Protein AF-J2ZVJ1-F1 (afdb_monomer)

Foldseek 3Di:
DDDDPVNVVVVVVVCVVVVVVVVPPPDPPCVVVCPQVVQQVVLLQLVLVVDPHSVFWDWDPWGDDPFWTKTWIWGADPVRDTPDIWIWTGGPNDIDTQDDQDPDDDDPPDDVVNVVNVVSNVVVVVVCCVGPPDPRPPPPDDDPPPDPPPDD

Mean predicted aligned error: 15.05 Å

Secondary structure (DSSP, 8-state):
----HHHHHHHHHHHHHHHHHTTSS----GGGGHHHHHHHHHHHHHHHHHSSSGGG-EEEEEEE-SS-EEEEEE-B-TTS-B---EEEEEETTEEEE-PPPPSS---TT--HHHHHHHHHHHHHHHHHHHHHTT-S---SSS----------

Solvent-accessible surface area (backbone atoms only — not comparable to full-atom values): 9448 Å² total; per-residue (Å²): 138,83,84,51,76,65,62,55,52,54,59,57,48,48,55,60,58,50,59,60,56,68,74,74,64,86,65,86,54,73,64,83,74,32,66,69,50,47,58,50,49,51,42,52,51,55,53,22,67,72,37,88,36,44,90,52,53,43,76,45,82,68,45,74,47,97,71,28,34,33,32,32,40,28,36,26,46,99,85,69,45,73,85,55,74,38,45,37,46,30,42,97,87,46,77,46,64,56,57,81,76,66,92,64,76,95,52,95,88,63,54,71,68,58,53,51,47,52,50,53,36,51,53,44,52,54,54,45,49,72,54,50,64,88,73,68,77,78,72,82,85,81,78,79,82,84,70,80,81,80,76,132

pLDDT: mean 75.82, std 20.09, range [38.66, 97.69]

Structure (mmCIF, N/CA/C/O backbone):
data_AF-J2ZVJ1-F1
#
_entry.id   AF-J2ZVJ1-F1
#
loop_
_atom_site.group_PDB
_atom_site.id
_atom_site.type_symbol
_atom_site.label_atom_id
_atom_s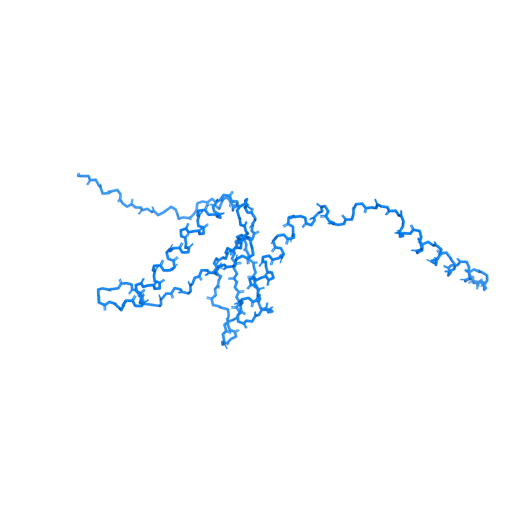ite.label_alt_id
_atom_site.label_comp_id
_atom_site.label_asym_id
_atom_site.label_entity_id
_atom_site.label_seq_id
_atom_site.pdbx_PDB_ins_code
_atom_site.Cartn_x
_atom_site.Cartn_y
_atom_site.Cartn_z
_atom_site.occupancy
_atom_site.B_iso_or_equiv
_atom_site.auth_seq_id
_atom_site.auth_comp_id
_atom_site.auth_asym_id
_atom_site.auth_atom_id
_atom_site.pdbx_PDB_model_num
ATOM 1 N N . MET A 1 1 ? -23.379 -37.376 48.260 1.00 48.59 1 MET A N 1
ATOM 2 C CA . MET A 1 1 ? -24.221 -36.180 48.046 1.00 48.59 1 MET A CA 1
ATOM 3 C C . MET A 1 1 ? -25.004 -36.408 46.757 1.00 48.59 1 MET A C 1
ATOM 5 O O . MET A 1 1 ? -24.405 -36.387 45.692 1.00 48.59 1 MET A O 1
ATOM 9 N N . LYS A 1 2 ? -26.276 -36.819 46.844 1.00 46.53 2 LYS A N 1
ATOM 10 C CA . LYS A 1 2 ? -27.108 -37.098 45.660 1.00 46.53 2 LYS A CA 1
ATOM 11 C C . LYS A 1 2 ? -27.870 -35.822 45.320 1.00 46.53 2 LYS A C 1
ATOM 13 O O . LYS A 1 2 ? -28.704 -35.405 46.113 1.00 46.53 2 LYS A O 1
ATOM 18 N N . LEU A 1 3 ? -27.539 -35.208 44.187 1.00 49.19 3 LEU A N 1
ATOM 19 C CA . LEU A 1 3 ? -28.329 -34.117 43.623 1.00 49.19 3 LEU A CA 1
ATOM 20 C C . LEU A 1 3 ? -29.660 -34.697 43.136 1.00 49.19 3 LEU A C 1
ATOM 22 O O . LEU A 1 3 ? -29.669 -35.660 42.366 1.00 49.19 3 LEU A O 1
ATOM 26 N N . ASP A 1 4 ? -30.771 -34.159 43.623 1.00 71.38 4 ASP A N 1
ATOM 27 C CA . ASP A 1 4 ? -32.101 -34.637 43.272 1.00 71.38 4 ASP A CA 1
ATOM 28 C C . ASP A 1 4 ? -32.617 -33.955 41.987 1.00 71.38 4 ASP A C 1
ATOM 30 O O . ASP A 1 4 ? -32.112 -32.922 41.539 1.00 71.38 4 ASP A O 1
ATOM 34 N N . LYS A 1 5 ? -33.634 -34.557 41.363 1.00 59.03 5 LYS A N 1
ATOM 35 C CA . LYS A 1 5 ? -34.168 -34.135 40.058 1.00 59.03 5 LYS A CA 1
ATOM 36 C C . LYS A 1 5 ? -34.774 -32.723 40.079 1.00 59.03 5 LYS A C 1
ATOM 38 O O . LYS A 1 5 ? -34.858 -32.099 39.025 1.00 59.03 5 LYS A O 1
ATOM 43 N N . THR A 1 6 ? -35.155 -32.202 41.249 1.00 58.31 6 THR A N 1
ATOM 44 C CA . THR A 1 6 ? -35.662 -30.828 41.383 1.00 58.31 6 THR A CA 1
ATOM 45 C C . THR A 1 6 ? -34.531 -29.802 41.331 1.00 58.31 6 THR A C 1
ATOM 47 O O . THR A 1 6 ? -34.685 -28.761 40.693 1.00 58.31 6 THR A O 1
ATOM 50 N N . THR A 1 7 ? -33.348 -30.146 41.851 1.00 58.72 7 THR A N 1
ATOM 51 C CA . THR A 1 7 ? -32.135 -29.327 41.710 1.00 58.72 7 THR A CA 1
ATOM 52 C C . THR A 1 7 ? -31.710 -29.184 40.235 1.00 58.72 7 THR A C 1
ATOM 54 O O . THR A 1 7 ? -31.276 -28.112 39.816 1.00 58.72 7 THR A O 1
ATOM 57 N N . TRP A 1 8 ? -31.916 -30.217 39.402 1.00 57.78 8 TRP A N 1
ATOM 58 C CA . TRP A 1 8 ? -31.668 -30.146 37.948 1.00 57.78 8 TRP A CA 1
ATOM 59 C C . TRP A 1 8 ? -32.628 -29.193 37.218 1.00 57.78 8 TRP A C 1
ATOM 61 O O . TRP A 1 8 ? -32.206 -28.444 36.337 1.00 57.78 8 TRP A O 1
ATOM 71 N N . ALA A 1 9 ? -33.908 -29.185 37.597 1.00 55.84 9 ALA A N 1
ATOM 72 C CA . ALA A 1 9 ? -34.912 -28.323 36.974 1.00 55.84 9 ALA A CA 1
ATOM 73 C C . ALA A 1 9 ? -34.678 -26.833 37.286 1.00 55.84 9 ALA A C 1
ATOM 75 O O . ALA A 1 9 ? -34.860 -25.987 36.410 1.00 55.84 9 ALA A O 1
ATOM 76 N N . MET A 1 10 ? -34.211 -26.507 38.497 1.00 56.12 10 MET A N 1
ATOM 77 C CA . MET A 1 10 ? -33.896 -25.122 38.869 1.00 56.12 10 MET A CA 1
ATOM 78 C C . MET A 1 10 ? -32.645 -24.584 38.157 1.00 56.12 10 MET A C 1
ATOM 80 O O . MET A 1 10 ? -32.633 -23.423 37.750 1.00 56.12 10 MET A O 1
ATOM 84 N N . LEU A 1 11 ? -31.620 -25.417 37.940 1.00 54.38 11 LEU A N 1
ATOM 85 C CA . LEU A 1 11 ? -30.392 -24.999 37.249 1.00 54.38 11 LEU A CA 1
ATOM 86 C C . LEU A 1 11 ? -30.607 -24.761 35.746 1.00 54.38 11 LEU A C 1
ATOM 88 O O . LEU A 1 11 ? -30.084 -23.790 35.204 1.00 54.38 11 LEU A O 1
ATOM 92 N N . VAL A 1 12 ? -31.417 -25.588 35.077 1.00 58.03 12 VAL A N 1
ATOM 93 C CA . VAL A 1 12 ? -31.759 -25.378 33.657 1.00 58.03 12 VAL A CA 1
ATOM 94 C C . VAL A 1 12 ? -32.728 -24.200 33.488 1.00 58.03 12 VAL A C 1
ATOM 96 O O . VAL A 1 12 ? -32.563 -23.393 32.573 1.00 58.03 12 VAL A O 1
ATOM 99 N N . GLY A 1 13 ? -33.695 -24.042 34.400 1.00 52.44 13 GLY A N 1
ATOM 100 C CA . GLY A 1 13 ? -34.642 -22.922 34.379 1.00 52.44 13 GLY A CA 1
ATOM 101 C C . GLY A 1 13 ? -33.976 -21.554 34.566 1.00 52.44 13 GLY A C 1
ATOM 102 O O . GLY A 1 13 ? -34.329 -20.602 33.872 1.00 52.44 13 GLY A O 1
ATOM 103 N N . ALA A 1 14 ? -32.965 -21.454 35.435 1.00 53.72 14 ALA A N 1
ATOM 104 C CA . ALA A 1 14 ? -32.239 -20.204 35.670 1.00 53.72 14 ALA A CA 1
ATOM 105 C C . ALA A 1 14 ? -31.449 -19.727 34.436 1.00 53.72 14 ALA A C 1
ATOM 107 O O . ALA A 1 14 ? -31.432 -18.530 34.157 1.00 53.72 14 ALA A O 1
ATOM 108 N N . ILE A 1 15 ? -30.862 -20.642 33.654 1.00 55.34 15 ILE A N 1
ATOM 109 C CA . ILE A 1 15 ? -30.104 -20.308 32.432 1.00 55.34 15 ILE A CA 1
ATOM 110 C C . ILE A 1 15 ? -31.030 -19.762 31.334 1.00 55.34 15 ILE A C 1
ATOM 112 O O . ILE A 1 15 ? -30.675 -18.806 30.646 1.00 55.34 15 ILE A O 1
ATOM 116 N N . VAL A 1 16 ? -32.242 -20.310 31.196 1.00 54.34 16 VAL A N 1
ATOM 117 C CA . VAL A 1 16 ? -33.212 -19.857 30.181 1.00 54.34 16 VAL A CA 1
ATOM 118 C C . VAL A 1 16 ? -33.853 -18.514 30.563 1.00 54.34 16 VAL A C 1
ATOM 120 O O . VAL A 1 16 ? -34.063 -17.668 29.697 1.00 54.34 16 VAL A O 1
ATOM 123 N N . VAL A 1 17 ? -34.098 -18.269 31.855 1.00 53.16 17 VAL A N 1
ATOM 124 C CA . VAL A 1 17 ? -34.686 -17.005 32.340 1.00 53.16 17 VAL A CA 1
ATOM 125 C C . VAL A 1 17 ? -33.656 -15.864 32.392 1.00 53.16 17 VAL A C 1
ATOM 127 O O . VAL A 1 17 ? -33.991 -14.729 32.058 1.00 53.16 17 VAL A O 1
ATOM 130 N N . TRP A 1 18 ? -32.387 -16.135 32.726 1.00 47.94 18 TRP A N 1
ATOM 131 C CA . TRP A 1 18 ? -31.319 -15.120 32.686 1.00 47.94 18 TRP A CA 1
ATOM 132 C C . TRP A 1 18 ? -30.732 -14.885 31.290 1.00 47.94 18 TRP A C 1
ATOM 134 O O . TRP A 1 18 ? -30.250 -13.786 31.018 1.00 47.94 18 TRP A O 1
ATOM 144 N N . GLY A 1 19 ? -30.819 -15.861 30.381 1.00 47.88 19 GLY A N 1
ATOM 145 C CA . GLY A 1 19 ? -30.448 -15.664 28.977 1.00 47.88 19 GLY A CA 1
ATOM 146 C C . GLY A 1 19 ? -31.312 -14.607 28.281 1.00 47.88 19 GLY A C 1
ATOM 147 O O . GLY A 1 19 ? -30.812 -13.846 27.457 1.00 47.88 19 GLY A O 1
ATOM 148 N N . ALA A 1 20 ? -32.588 -14.493 28.668 1.00 48.75 20 ALA A N 1
ATOM 149 C CA . ALA A 1 20 ? -33.502 -13.483 28.135 1.00 48.75 20 ALA A CA 1
ATOM 150 C C . ALA A 1 20 ? -33.304 -12.082 28.753 1.00 48.75 20 ALA A C 1
ATOM 152 O O . ALA A 1 20 ? -33.590 -11.082 28.100 1.00 48.75 20 ALA A O 1
ATOM 153 N N . PHE A 1 21 ? -32.775 -11.979 29.980 1.00 45.41 21 PHE A N 1
ATOM 154 C CA . PHE A 1 21 ? -32.535 -10.684 30.638 1.00 45.41 21 PHE A CA 1
ATOM 155 C C . PHE A 1 21 ? -31.236 -9.996 30.188 1.00 45.41 21 PHE A C 1
ATOM 157 O O . PHE A 1 21 ? -31.145 -8.770 30.227 1.00 45.41 21 PHE A O 1
ATOM 164 N N . PHE A 1 22 ? -30.258 -10.750 29.674 1.00 46.84 22 PHE A N 1
ATOM 165 C CA . PHE A 1 22 ? -29.050 -10.174 29.065 1.00 46.84 22 PHE A CA 1
ATOM 166 C C . PHE A 1 22 ? -29.317 -9.473 27.718 1.00 46.84 22 PHE A C 1
ATOM 168 O O . PHE A 1 22 ? -28.438 -8.792 27.197 1.00 46.84 22 PHE A O 1
ATOM 175 N N . ALA A 1 23 ? -30.526 -9.604 27.161 1.00 48.25 23 ALA A N 1
ATOM 176 C CA . ALA A 1 23 ? -30.905 -8.997 25.888 1.00 48.25 23 ALA A CA 1
ATOM 177 C C . ALA A 1 23 ? -31.496 -7.576 26.011 1.00 48.25 23 ALA A C 1
ATOM 179 O O . ALA A 1 23 ? -31.734 -6.941 24.988 1.00 48.25 23 ALA A O 1
ATOM 180 N N . LEU A 1 24 ? -31.742 -7.062 27.226 1.00 48.41 24 LEU A N 1
ATOM 181 C CA . LEU A 1 24 ? -32.438 -5.775 27.425 1.00 48.41 24 LEU A CA 1
ATOM 182 C C . LEU A 1 24 ? -31.655 -4.738 28.249 1.00 48.41 24 LEU A C 1
ATOM 184 O O . LEU A 1 24 ? -32.127 -3.619 28.443 1.00 48.41 24 LEU A O 1
ATOM 188 N N . GLY A 1 25 ? -30.442 -5.064 28.697 1.00 38.66 25 GLY A N 1
ATOM 189 C CA . GLY A 1 25 ? -29.521 -4.084 29.268 1.00 38.66 25 GLY A CA 1
ATOM 190 C C . GLY A 1 25 ? -28.725 -3.411 28.157 1.00 38.66 25 GLY A C 1
ATOM 191 O O . GLY A 1 25 ? -27.825 -4.032 27.600 1.00 38.66 25 GLY A O 1
ATOM 192 N N . GLY A 1 26 ? -29.048 -2.154 27.841 1.00 44.59 26 GLY A N 1
ATOM 193 C CA . GLY A 1 26 ? -28.315 -1.295 26.907 1.00 44.59 26 GLY A CA 1
ATOM 194 C C . GLY A 1 26 ? -26.883 -0.997 27.361 1.00 44.59 26 GLY A C 1
ATOM 195 O O . GLY A 1 26 ? -26.550 0.136 27.699 1.00 44.59 26 GLY A O 1
ATOM 196 N N . GLY A 1 27 ? -26.022 -2.012 27.362 1.00 40.53 27 GLY A N 1
ATOM 197 C CA . GLY A 1 27 ? -24.587 -1.817 27.376 1.00 40.53 2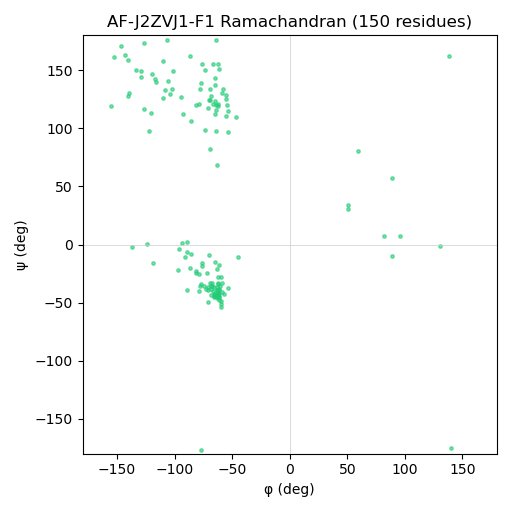7 GLY A CA 1
ATOM 198 C C . GLY A 1 27 ? -24.214 -1.126 26.076 1.00 40.53 27 GLY A C 1
ATOM 199 O O . GLY A 1 27 ? -24.478 -1.658 24.997 1.00 40.53 27 GLY A O 1
ATOM 200 N N . LYS A 1 28 ? -23.618 0.066 26.168 1.00 46.41 28 LYS A N 1
ATOM 201 C CA . LYS A 1 28 ? -22.853 0.648 25.068 1.00 46.41 28 LYS A CA 1
ATOM 202 C C . LYS A 1 28 ? -21.819 -0.397 24.653 1.00 46.41 28 LYS A C 1
ATOM 204 O O . LYS A 1 28 ? -20.825 -0.611 25.342 1.00 46.41 28 LYS A O 1
ATOM 209 N N . GLY A 1 29 ? -22.165 -1.152 23.615 1.00 43.44 29 GLY A N 1
ATOM 210 C CA . GLY A 1 29 ? -21.403 -2.299 23.162 1.00 43.44 29 GLY A CA 1
ATOM 211 C C . GLY A 1 29 ? -20.027 -1.876 22.674 1.00 43.44 29 GLY A C 1
ATOM 212 O O . GLY A 1 29 ? -19.719 -0.691 22.555 1.00 43.44 29 GLY A O 1
ATOM 213 N N . ALA A 1 30 ? -19.226 -2.872 22.318 1.00 51.97 30 ALA A N 1
ATOM 214 C CA . ALA A 1 30 ? -17.887 -2.752 21.749 1.00 51.97 30 ALA A CA 1
ATOM 215 C C . ALA A 1 30 ? -17.711 -1.700 20.623 1.00 51.97 30 ALA A C 1
ATOM 217 O O . ALA A 1 30 ? -16.579 -1.401 20.268 1.00 51.97 30 ALA A O 1
ATOM 218 N N . GLY A 1 31 ? -18.784 -1.113 20.080 1.00 49.03 31 GLY A N 1
ATOM 219 C CA . GLY A 1 31 ? -18.767 -0.031 19.093 1.00 49.03 31 GLY A CA 1
ATOM 220 C C . GLY A 1 31 ? -17.948 1.206 19.486 1.00 49.03 31 GLY A C 1
ATOM 221 O O . GLY A 1 31 ? -17.242 1.723 18.630 1.00 49.03 31 GLY A O 1
ATOM 222 N N . GLU A 1 32 ? -17.944 1.629 20.756 1.00 43.72 32 GLU A N 1
ATOM 223 C CA . GLU A 1 32 ? -17.215 2.844 21.200 1.00 43.72 32 GLU A CA 1
ATOM 224 C C . GLU A 1 32 ? -15.683 2.608 21.305 1.00 43.72 32 GLU A C 1
ATOM 226 O O . GLU A 1 32 ? -14.894 3.544 21.215 1.00 43.72 32 GLU A O 1
ATOM 231 N N . TRP A 1 33 ? -15.233 1.343 21.373 1.00 46.25 33 TRP A N 1
ATOM 232 C CA . TRP A 1 33 ? -13.813 0.944 21.268 1.00 46.25 33 TRP A CA 1
ATOM 233 C C . TRP A 1 33 ? -13.376 0.621 19.825 1.00 46.25 33 TRP A C 1
ATOM 235 O O . TRP A 1 33 ? -12.187 0.458 19.544 1.00 46.25 33 TRP A O 1
ATOM 245 N N . LEU A 1 34 ? -14.329 0.515 18.894 1.00 50.62 34 LEU A N 1
ATOM 246 C CA . LEU A 1 34 ? -14.108 0.088 17.512 1.00 50.62 34 LEU A CA 1
ATOM 247 C C . LEU A 1 34 ? -13.941 1.251 16.530 1.00 50.62 34 LEU A C 1
ATOM 249 O O . LEU A 1 34 ? -13.638 0.998 15.373 1.00 50.62 34 LEU A O 1
ATOM 253 N N . GLU A 1 35 ? -14.078 2.514 16.928 1.00 47.72 35 GLU A N 1
ATOM 254 C CA . GLU A 1 35 ? -14.001 3.628 15.966 1.00 47.72 35 GLU A CA 1
ATOM 255 C C . GLU A 1 35 ? -12.583 3.832 15.391 1.00 47.72 35 GLU A C 1
ATOM 257 O O . GLU A 1 35 ? -12.415 4.156 14.210 1.00 47.72 35 GLU A O 1
ATOM 262 N N . GLY A 1 36 ? -11.541 3.556 16.187 1.00 48.41 36 GLY A N 1
ATOM 263 C CA . GLY A 1 36 ? -10.145 3.508 15.725 1.00 48.41 36 GLY A CA 1
ATOM 264 C C . GLY A 1 36 ? -9.794 2.207 14.990 1.00 48.41 36 GLY A C 1
ATOM 265 O O . GLY A 1 36 ? -9.142 2.230 13.944 1.00 48.41 36 GLY A O 1
ATOM 266 N N . LEU A 1 37 ? -10.296 1.072 15.489 1.00 59.41 37 LEU A N 1
ATOM 267 C CA . LEU A 1 37 ? -10.112 -0.254 14.885 1.00 59.41 37 LEU A CA 1
ATOM 268 C C . LEU A 1 37 ? -10.911 -0.436 13.588 1.00 59.41 37 LEU A C 1
ATOM 270 O O . LEU A 1 37 ? -10.525 -1.239 12.748 1.00 59.41 37 LEU A O 1
ATOM 274 N N . GLY A 1 38 ? -11.995 0.309 13.396 1.00 81.25 38 GLY A N 1
ATOM 275 C CA . GLY A 1 38 ? -12.910 0.174 12.270 1.00 81.25 38 GLY A CA 1
ATOM 276 C C . GLY A 1 38 ? -12.278 0.665 10.977 1.00 81.25 38 GLY A C 1
ATOM 277 O O . GLY A 1 38 ? -12.241 -0.073 9.997 1.00 81.25 38 GLY A O 1
ATOM 278 N N . ARG A 1 39 ? -11.690 1.872 10.986 1.00 86.56 39 ARG A N 1
ATOM 279 C CA . ARG A 1 39 ? -10.973 2.402 9.811 1.00 86.56 39 ARG A CA 1
ATOM 280 C C . ARG A 1 39 ? -9.695 1.615 9.524 1.00 86.56 39 ARG A C 1
ATOM 282 O O . ARG A 1 39 ? -9.460 1.268 8.372 1.00 86.56 39 ARG A O 1
ATOM 289 N N . ILE A 1 40 ? -8.909 1.282 10.552 1.00 92.44 40 ILE A N 1
ATOM 290 C CA . ILE A 1 40 ? -7.683 0.485 10.387 1.00 92.44 40 ILE A CA 1
ATOM 291 C C . ILE A 1 40 ? -8.004 -0.940 9.913 1.00 92.44 40 ILE A C 1
ATOM 293 O O . ILE A 1 40 ? -7.362 -1.447 8.999 1.00 92.44 40 ILE A O 1
ATOM 297 N N . GLY A 1 41 ? -9.009 -1.588 10.497 1.00 92.38 41 GLY A N 1
ATOM 298 C CA . GLY A 1 41 ? -9.444 -2.932 10.121 1.00 92.38 41 GLY A CA 1
ATOM 299 C C . GLY A 1 41 ? -10.022 -2.983 8.709 1.00 92.38 41 GLY A C 1
ATOM 300 O O . GLY A 1 41 ? -9.673 -3.879 7.940 1.00 92.38 41 GLY A O 1
ATOM 301 N N . ALA A 1 42 ? -10.840 -1.995 8.332 1.00 91.75 42 ALA A N 1
ATOM 302 C CA . ALA A 1 42 ? -11.340 -1.860 6.966 1.00 91.75 42 ALA A CA 1
ATOM 303 C C . ALA A 1 42 ? -10.194 -1.648 5.967 1.00 91.75 42 ALA A C 1
ATOM 305 O O . ALA A 1 42 ? -10.146 -2.335 4.951 1.00 91.75 42 ALA A O 1
ATOM 306 N N . ALA A 1 43 ? -9.236 -0.771 6.283 1.00 94.75 43 ALA A N 1
ATOM 307 C CA . ALA A 1 43 ? -8.056 -0.543 5.454 1.00 94.75 43 ALA A CA 1
ATOM 308 C C . ALA A 1 43 ? -7.227 -1.821 5.275 1.00 94.75 43 ALA A C 1
ATOM 310 O O . ALA A 1 43 ? -6.939 -2.203 4.146 1.00 94.75 43 ALA A O 1
ATOM 311 N N . LYS A 1 44 ? -6.926 -2.548 6.361 1.00 95.38 44 LYS A N 1
ATOM 312 C CA . LYS A 1 44 ? -6.219 -3.838 6.290 1.00 95.38 44 LYS A CA 1
ATOM 313 C C . LYS A 1 44 ? -6.947 -4.840 5.399 1.00 95.38 44 LYS A C 1
ATOM 315 O O . LYS A 1 44 ? -6.311 -5.518 4.602 1.00 95.38 44 LYS A O 1
ATOM 320 N N . LYS A 1 45 ? -8.277 -4.921 5.494 1.00 94.50 45 LYS A N 1
ATOM 321 C CA . LYS A 1 45 ? -9.077 -5.812 4.644 1.00 94.50 45 LYS A CA 1
ATOM 322 C C . LYS A 1 45 ? -9.008 -5.417 3.167 1.00 94.50 45 LYS A C 1
ATOM 324 O O . LYS A 1 45 ? -8.852 -6.296 2.325 1.00 94.50 45 LYS A O 1
ATOM 329 N N . LEU A 1 46 ? -9.122 -4.123 2.864 1.00 95.25 46 LEU A N 1
ATOM 330 C CA . LEU A 1 46 ? -9.041 -3.607 1.495 1.00 95.25 46 LEU A CA 1
ATOM 331 C C . LEU A 1 46 ? -7.663 -3.874 0.885 1.00 95.25 46 LEU A C 1
ATOM 333 O O . LEU A 1 46 ? -7.578 -4.396 -0.219 1.00 95.25 46 LEU A O 1
ATOM 337 N N . ILE A 1 47 ? -6.597 -3.596 1.634 1.00 96.94 47 ILE A N 1
ATOM 338 C CA . ILE A 1 47 ? -5.225 -3.837 1.184 1.00 96.94 47 ILE A CA 1
ATOM 339 C C . ILE A 1 47 ? -4.943 -5.326 1.012 1.00 96.94 47 ILE A C 1
ATOM 341 O O . ILE A 1 47 ? -4.394 -5.718 -0.009 1.00 96.94 47 ILE A O 1
ATOM 345 N N . ALA A 1 48 ? -5.350 -6.171 1.964 1.00 96.12 48 ALA A N 1
ATOM 346 C CA . ALA A 1 48 ? -5.167 -7.615 1.846 1.00 96.12 48 ALA A CA 1
ATOM 347 C C . ALA A 1 48 ? -5.854 -8.167 0.589 1.00 96.12 48 ALA A C 1
ATOM 349 O O . ALA A 1 48 ? -5.275 -8.994 -0.104 1.00 96.12 48 ALA A O 1
ATOM 350 N N . HIS A 1 49 ? -7.057 -7.686 0.265 1.00 94.88 49 HIS A N 1
ATOM 351 C CA . HIS A 1 49 ? -7.775 -8.093 -0.943 1.00 94.88 49 HIS A CA 1
ATOM 352 C C . HIS A 1 49 ? -7.036 -7.728 -2.244 1.00 94.88 49 HIS A C 1
ATOM 354 O O . HIS A 1 49 ? -7.212 -8.416 -3.245 1.00 94.88 49 HIS A O 1
ATOM 360 N N . ASP A 1 50 ? -6.217 -6.675 -2.237 1.00 93.81 50 ASP A N 1
ATOM 361 C CA . ASP A 1 50 ? -5.449 -6.232 -3.407 1.00 93.81 50 ASP A CA 1
ATOM 362 C C . ASP A 1 50 ? -4.096 -6.959 -3.559 1.00 93.81 50 ASP A C 1
ATOM 364 O O . ASP A 1 50 ? -3.419 -6.846 -4.581 1.00 93.81 50 ASP A O 1
ATOM 368 N N . LEU A 1 51 ? -3.691 -7.758 -2.563 1.00 94.00 51 LEU A N 1
ATOM 369 C CA . LEU A 1 51 ? -2.514 -8.620 -2.667 1.00 94.00 51 LEU A CA 1
ATOM 370 C C . LEU A 1 51 ? -2.796 -9.855 -3.527 1.00 94.00 51 LEU A C 1
ATOM 372 O O . LEU A 1 51 ? -3.915 -10.360 -3.607 1.00 94.00 51 LEU A O 1
ATOM 376 N N . LYS A 1 52 ? -1.729 -10.423 -4.104 1.00 94.06 52 LYS A N 1
ATOM 377 C CA . LYS A 1 52 ? -1.817 -11.652 -4.906 1.00 94.06 52 LYS A CA 1
ATOM 378 C C . LYS A 1 52 ? -2.334 -12.853 -4.103 1.00 94.06 52 LYS A C 1
ATOM 380 O O . LYS A 1 52 ? -3.089 -13.658 -4.641 1.00 94.06 52 LYS A O 1
ATOM 385 N N . ASP A 1 53 ? -1.926 -12.959 -2.839 1.00 95.19 53 ASP A N 1
ATOM 386 C CA . ASP A 1 53 ? -2.458 -13.904 -1.853 1.00 95.19 53 ASP A CA 1
ATOM 387 C C . ASP A 1 53 ? -2.983 -13.121 -0.635 1.00 95.19 53 ASP A C 1
ATOM 389 O O . ASP A 1 53 ? -2.195 -12.771 0.255 1.00 95.19 53 ASP A O 1
ATOM 393 N N . PRO A 1 54 ? -4.303 -12.862 -0.560 1.00 95.12 54 PRO A N 1
ATOM 394 C CA . PRO A 1 54 ? -4.898 -12.089 0.528 1.00 95.12 54 PRO A CA 1
ATOM 395 C C . PRO A 1 54 ? -4.690 -12.682 1.921 1.00 95.12 54 PRO A C 1
ATOM 397 O O . PRO A 1 54 ? -4.649 -11.950 2.909 1.00 95.12 54 PRO A O 1
ATOM 400 N N . SER A 1 55 ? -4.546 -14.007 2.019 1.00 95.44 55 SER A N 1
ATOM 401 C CA . SER A 1 55 ? -4.359 -14.698 3.299 1.00 95.44 55 SER A CA 1
ATOM 402 C C . SER A 1 55 ? -2.943 -14.546 3.860 1.00 95.44 55 SER A C 1
ATOM 404 O O . SER A 1 55 ? -2.719 -14.773 5.048 1.00 95.44 55 SER A O 1
ATOM 406 N N . SER A 1 56 ? -1.995 -14.126 3.019 1.00 96.69 56 SER A N 1
ATOM 407 C CA . SER A 1 56 ? -0.592 -13.920 3.385 1.00 96.69 56 SER A CA 1
ATOM 408 C C . SER A 1 56 ? -0.271 -12.513 3.895 1.00 96.69 56 SER A C 1
ATOM 410 O O . SER A 1 56 ? 0.891 -12.225 4.166 1.00 96.69 56 SER A O 1
ATOM 412 N N . ALA A 1 57 ? -1.264 -11.627 4.003 1.00 97.12 57 ALA A N 1
ATOM 413 C CA . ALA A 1 57 ? -1.037 -10.224 4.326 1.00 97.12 57 ALA A CA 1
ATOM 414 C C . ALA A 1 57 ? -0.390 -10.044 5.712 1.00 97.12 57 ALA A C 1
ATOM 416 O O . ALA A 1 57 ? -0.976 -10.377 6.745 1.00 97.12 57 ALA A O 1
ATOM 417 N N . LEU A 1 58 ? 0.803 -9.453 5.733 1.00 97.69 58 LEU A N 1
ATOM 418 C CA . LEU A 1 58 ? 1.510 -9.037 6.940 1.00 97.69 58 LEU A CA 1
ATOM 419 C C . LEU A 1 58 ? 1.525 -7.515 6.995 1.00 97.69 58 LEU A C 1
ATOM 421 O O . LEU A 1 58 ? 1.969 -6.870 6.052 1.00 97.69 58 LEU A O 1
ATOM 425 N N . PHE A 1 59 ? 1.067 -6.948 8.106 1.00 97.06 59 PHE A N 1
ATOM 426 C CA . PHE A 1 59 ? 0.9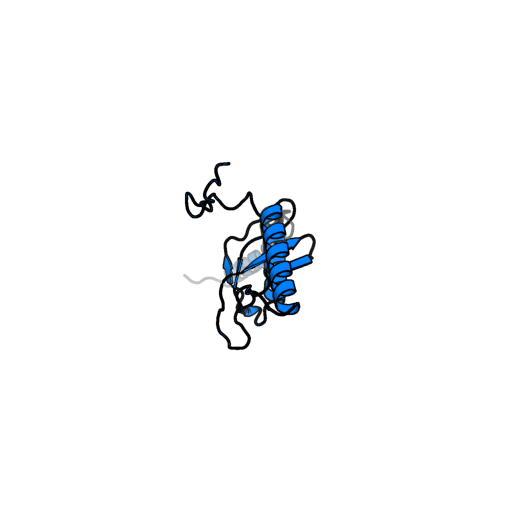74 -5.503 8.298 1.00 97.06 59 PHE A CA 1
ATOM 427 C C . PHE A 1 59 ? 1.892 -5.045 9.426 1.00 97.06 59 PHE A C 1
ATOM 429 O O . PHE A 1 59 ? 1.930 -5.690 10.476 1.00 97.06 59 PHE A O 1
ATOM 436 N N . ARG A 1 60 ? 2.556 -3.902 9.250 1.00 95.31 60 ARG A N 1
ATOM 437 C CA . ARG A 1 60 ? 3.330 -3.230 10.307 1.00 95.31 60 ARG A CA 1
ATOM 438 C C . ARG A 1 60 ? 3.209 -1.711 10.197 1.00 95.31 60 ARG A C 1
ATOM 440 O O . ARG A 1 60 ? 2.728 -1.209 9.183 1.00 95.31 60 ARG A O 1
ATOM 447 N N . GLU A 1 61 ? 3.567 -1.013 11.274 1.00 93.00 61 GLU A N 1
ATOM 448 C CA . GLU A 1 61 ? 3.523 0.456 11.363 1.00 93.00 61 GLU A CA 1
ATOM 449 C C . GLU A 1 61 ? 2.178 1.075 10.937 1.00 93.00 61 GLU A C 1
ATOM 451 O O . GLU A 1 61 ? 2.123 2.186 10.413 1.00 93.00 61 GLU A O 1
ATOM 456 N N . VAL A 1 62 ? 1.068 0.351 11.140 1.00 93.25 62 VAL A N 1
ATOM 457 C CA . VAL A 1 62 ? -0.257 0.793 10.687 1.00 93.25 62 VAL A CA 1
ATOM 458 C C . VAL A 1 62 ? -0.826 1.835 11.631 1.00 93.25 62 VAL A C 1
ATOM 460 O O . VAL A 1 62 ? -1.076 1.554 12.803 1.00 93.25 62 VAL A O 1
ATOM 463 N N . HIS A 1 63 ? -1.107 3.010 11.089 1.00 91.88 63 HIS A N 1
ATOM 464 C CA . HIS A 1 63 ? -1.606 4.156 11.828 1.00 91.88 63 HIS A CA 1
ATOM 465 C C . HIS A 1 63 ? -2.671 4.901 11.024 1.00 91.88 63 HIS A C 1
ATOM 467 O O . HIS A 1 63 ? -2.791 4.774 9.806 1.00 91.88 63 HIS A O 1
ATOM 473 N N . LYS A 1 64 ? -3.489 5.672 11.732 1.00 91.88 64 LYS A N 1
ATOM 474 C CA . LYS A 1 64 ? -4.536 6.505 11.147 1.00 91.88 64 LYS A CA 1
ATOM 475 C C . LYS A 1 64 ? -4.113 7.965 11.265 1.00 91.88 64 LYS A C 1
ATOM 477 O O . LYS A 1 64 ? -3.746 8.399 12.352 1.00 91.88 64 LYS A O 1
ATOM 482 N N . THR A 1 65 ? -4.240 8.705 10.174 1.00 90.19 65 THR A N 1
ATOM 483 C CA . THR A 1 65 ? -4.197 10.168 10.149 1.00 90.19 65 THR A CA 1
ATOM 484 C C . THR A 1 65 ? -5.607 10.717 9.926 1.00 90.19 65 THR A C 1
ATOM 486 O O . THR A 1 65 ? -6.572 9.964 9.732 1.00 90.19 65 THR 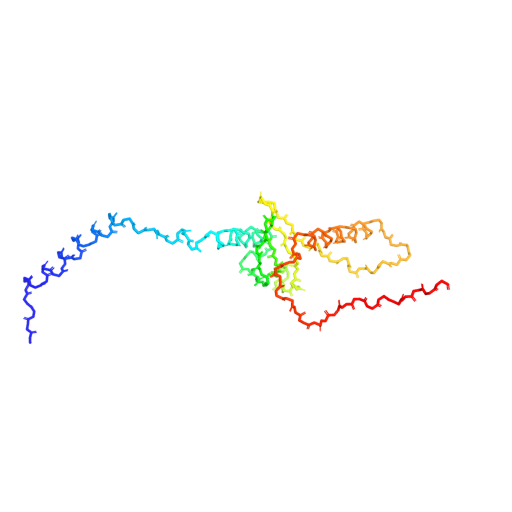A O 1
ATOM 489 N N . ASP A 1 66 ? -5.756 12.038 9.957 1.00 87.75 66 ASP A N 1
ATOM 490 C CA . ASP A 1 66 ? -7.044 12.671 9.662 1.00 87.75 66 ASP A CA 1
ATOM 491 C C . ASP A 1 66 ? -7.507 12.350 8.233 1.00 87.75 66 ASP A C 1
ATOM 493 O O . ASP A 1 66 ? -8.691 12.092 7.991 1.00 87.75 66 ASP A O 1
ATOM 497 N N . GLN A 1 67 ? -6.553 12.261 7.305 1.00 89.62 67 GLN A N 1
ATOM 498 C CA . GLN A 1 67 ? -6.801 12.073 5.879 1.00 89.62 67 GLN A CA 1
ATOM 499 C C . GLN A 1 67 ? -6.882 10.593 5.485 1.00 89.62 67 GLN A C 1
ATOM 501 O O . GLN A 1 67 ? -7.739 10.213 4.688 1.00 89.62 67 GLN A O 1
ATOM 506 N N . ALA A 1 68 ? -6.043 9.727 6.060 1.00 93.56 68 ALA A N 1
ATOM 507 C CA . ALA A 1 68 ? -5.866 8.367 5.557 1.00 93.56 68 ALA A CA 1
ATOM 508 C C . ALA A 1 68 ? -5.577 7.331 6.654 1.00 93.56 68 ALA A C 1
ATOM 510 O O . ALA A 1 68 ? -5.369 7.647 7.822 1.00 93.56 68 ALA A O 1
ATOM 511 N N . VAL A 1 69 ? -5.590 6.057 6.270 1.00 94.62 69 VAL A N 1
ATOM 512 C CA . VAL A 1 69 ? -4.904 4.993 7.009 1.00 94.62 69 VAL A CA 1
ATOM 513 C C . VAL A 1 69 ? -3.645 4.632 6.240 1.00 94.62 69 VAL A C 1
ATOM 515 O O . VAL A 1 69 ? -3.709 4.386 5.037 1.00 94.62 69 VAL A O 1
ATOM 518 N N . CYS A 1 70 ? -2.534 4.606 6.957 1.00 95.62 70 CYS A N 1
ATOM 519 C CA . CYS A 1 70 ? -1.192 4.392 6.449 1.00 95.62 70 CYS A CA 1
ATOM 520 C C . CYS A 1 70 ? -0.520 3.245 7.228 1.00 95.62 70 CYS A C 1
ATOM 522 O O . CYS A 1 70 ? -1.073 2.736 8.202 1.00 95.62 70 CYS A O 1
ATOM 524 N N . GLY A 1 71 ? 0.669 2.828 6.813 1.00 95.31 71 GLY A N 1
ATOM 525 C CA . GLY A 1 71 ? 1.378 1.637 7.251 1.00 95.31 71 GLY A CA 1
ATOM 526 C C . GLY A 1 71 ? 2.072 0.918 6.100 1.00 95.31 71 GLY A C 1
ATOM 527 O O . GLY A 1 71 ? 2.080 1.367 4.953 1.00 95.31 71 GLY A O 1
ATOM 528 N N . GLU A 1 72 ? 2.645 -0.231 6.422 1.00 96.25 72 GLU A N 1
ATOM 529 C CA . GLU A 1 72 ? 3.326 -1.083 5.460 1.00 96.25 72 GLU A CA 1
ATOM 530 C C . GLU A 1 72 ? 2.659 -2.452 5.389 1.00 96.25 72 GLU A C 1
ATOM 532 O O . GLU A 1 72 ? 2.166 -2.989 6.391 1.00 96.25 72 GLU A O 1
ATOM 537 N N . VAL A 1 73 ? 2.673 -3.031 4.193 1.00 97.19 73 VAL A N 1
ATOM 538 C CA . VAL A 1 73 ? 2.149 -4.363 3.923 1.00 97.19 73 VAL A CA 1
ATOM 539 C C . VAL A 1 73 ? 3.180 -5.206 3.187 1.00 97.19 73 VAL A C 1
ATOM 541 O O . VAL A 1 73 ? 3.927 -4.711 2.348 1.00 97.19 73 VAL A O 1
ATOM 544 N N . ASN A 1 74 ? 3.213 -6.495 3.496 1.00 96.69 74 ASN A N 1
ATOM 545 C CA . ASN A 1 74 ? 3.923 -7.509 2.732 1.00 96.69 74 ASN A CA 1
ATOM 546 C C . ASN A 1 74 ? 2.961 -8.665 2.434 1.00 96.69 74 ASN A C 1
ATOM 548 O O . ASN A 1 74 ? 2.060 -8.955 3.222 1.00 96.69 74 ASN A O 1
ATOM 552 N N . GLY A 1 75 ? 3.158 -9.329 1.304 1.00 95.94 75 GLY A N 1
ATOM 553 C CA . GLY A 1 75 ? 2.367 -10.473 0.872 1.00 95.94 75 GLY A CA 1
ATOM 554 C C . GLY A 1 75 ? 3.183 -11.381 -0.033 1.00 95.94 75 GLY A C 1
ATOM 555 O O . GLY A 1 75 ? 4.208 -10.976 -0.588 1.00 95.94 75 GLY A O 1
ATOM 556 N N . LYS A 1 76 ? 2.732 -12.623 -0.187 1.00 94.81 76 LYS A N 1
ATOM 557 C CA . LYS A 1 76 ? 3.363 -13.566 -1.107 1.00 94.81 76 LYS A CA 1
ATOM 558 C C . LYS A 1 76 ? 3.125 -13.140 -2.553 1.00 94.81 76 LYS A C 1
ATOM 560 O O . LYS A 1 76 ? 2.003 -12.826 -2.949 1.00 94.81 76 LYS A O 1
ATOM 565 N N . ASN A 1 77 ? 4.187 -13.166 -3.350 1.00 91.75 77 ASN A N 1
ATOM 566 C CA . ASN A 1 77 ? 4.114 -12.990 -4.796 1.00 91.75 77 ASN A CA 1
ATOM 567 C C . ASN A 1 77 ? 3.603 -14.270 -5.494 1.00 91.75 77 ASN A C 1
ATOM 569 O O . ASN A 1 77 ? 3.293 -15.274 -4.852 1.00 91.75 77 ASN A O 1
ATOM 573 N N . ALA A 1 78 ? 3.552 -14.263 -6.830 1.00 90.31 78 ALA A N 1
ATOM 574 C CA . ALA A 1 78 ? 3.107 -15.417 -7.621 1.00 90.31 78 ALA A CA 1
ATOM 575 C C . ALA A 1 78 ? 3.976 -16.683 -7.446 1.00 90.31 78 ALA A C 1
ATOM 577 O O . ALA A 1 78 ? 3.523 -17.779 -7.760 1.00 90.31 78 ALA A O 1
ATOM 578 N N . TYR A 1 79 ? 5.198 -16.540 -6.926 1.00 93.12 79 TYR A N 1
ATOM 579 C CA . TYR A 1 79 ? 6.120 -17.637 -6.625 1.00 93.12 79 TYR A CA 1
ATOM 580 C C . TYR A 1 79 ? 6.011 -18.123 -5.168 1.00 93.12 79 TYR A C 1
ATOM 582 O O . TYR A 1 79 ? 6.752 -19.011 -4.757 1.00 93.12 79 TYR A O 1
ATOM 590 N N . GLY A 1 80 ? 5.104 -17.545 -4.370 1.00 93.38 80 GLY A N 1
ATOM 591 C CA . GLY A 1 80 ? 4.878 -17.917 -2.972 1.00 93.38 80 GLY A CA 1
ATOM 592 C C . GLY A 1 80 ? 5.862 -17.303 -1.969 1.00 93.38 80 GLY A C 1
ATOM 593 O O . GLY A 1 80 ? 5.813 -17.660 -0.790 1.00 93.38 80 GLY A O 1
ATOM 594 N N . ALA A 1 81 ? 6.731 -16.385 -2.404 1.00 94.69 81 ALA A N 1
ATOM 595 C CA . ALA A 1 81 ? 7.738 -15.736 -1.566 1.00 94.69 81 ALA A CA 1
ATOM 596 C C . ALA A 1 81 ? 7.318 -14.317 -1.152 1.00 94.69 81 ALA A C 1
ATOM 598 O O . ALA A 1 81 ? 6.641 -13.617 -1.905 1.00 94.69 81 ALA A O 1
ATOM 599 N N . TYR A 1 82 ? 7.760 -13.880 0.029 1.00 94.38 82 TYR A N 1
ATOM 600 C CA . TYR A 1 82 ? 7.610 -12.498 0.489 1.00 94.38 82 TYR A CA 1
ATOM 601 C C . TYR A 1 82 ? 8.705 -11.622 -0.127 1.00 94.38 82 TYR A C 1
ATOM 603 O O . TYR A 1 82 ? 9.887 -11.882 0.091 1.00 94.38 82 TYR A O 1
ATOM 611 N N . ALA A 1 83 ? 8.317 -10.596 -0.887 1.00 89.56 83 ALA A N 1
ATOM 612 C CA . ALA A 1 83 ? 9.258 -9.728 -1.604 1.00 89.56 83 ALA A CA 1
ATOM 613 C C . ALA A 1 83 ? 9.781 -8.559 -0.751 1.00 89.56 83 ALA A C 1
ATOM 615 O O . ALA A 1 83 ? 10.836 -8.007 -1.047 1.00 89.56 83 ALA A O 1
ATOM 616 N N . GLY A 1 84 ? 9.066 -8.201 0.318 1.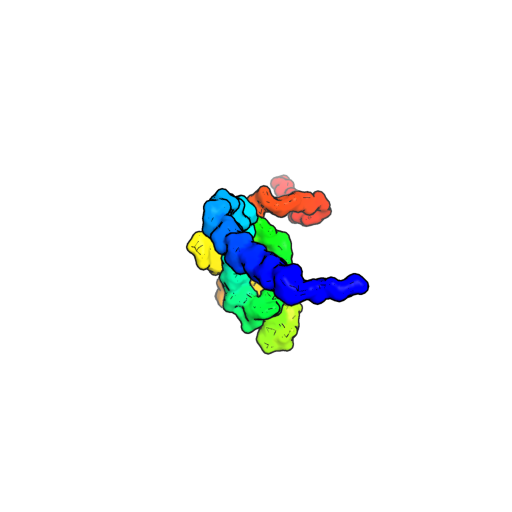00 92.38 84 GLY A N 1
ATOM 617 C CA . GLY A 1 84 ? 9.407 -7.067 1.170 1.00 92.38 84 GLY A CA 1
ATOM 618 C C . GLY A 1 84 ? 8.170 -6.270 1.562 1.00 92.38 84 GLY A C 1
ATOM 619 O O . GLY A 1 84 ? 7.104 -6.414 0.967 1.00 92.38 84 GLY A O 1
ATOM 620 N N . PHE A 1 85 ? 8.307 -5.458 2.606 1.00 94.81 85 PHE A N 1
ATOM 621 C CA . PHE A 1 85 ? 7.261 -4.521 3.001 1.00 94.81 85 PHE A CA 1
ATOM 622 C C . PHE A 1 85 ? 7.263 -3.309 2.068 1.00 94.81 85 PHE A C 1
ATOM 624 O O . PHE A 1 85 ? 8.329 -2.815 1.712 1.00 94.81 85 PHE A O 1
ATOM 631 N N . ARG A 1 86 ? 6.067 -2.852 1.697 1.00 94.38 86 ARG A N 1
ATOM 632 C CA . ARG A 1 86 ? 5.818 -1.667 0.869 1.00 94.38 86 ARG A CA 1
ATOM 633 C C . ARG A 1 86 ? 4.714 -0.818 1.492 1.00 94.38 86 ARG A C 1
ATOM 635 O O . ARG A 1 86 ? 3.832 -1.351 2.174 1.00 94.38 86 ARG A O 1
ATOM 642 N N . HIS A 1 87 ? 4.761 0.489 1.285 1.00 95.88 87 HIS A N 1
ATOM 643 C CA . HIS A 1 87 ? 3.821 1.427 1.900 1.00 95.88 87 HIS A CA 1
ATOM 644 C C . HIS A 1 87 ? 2.419 1.361 1.262 1.00 95.88 87 HIS A C 1
ATOM 646 O O . HIS A 1 87 ? 2.289 1.066 0.070 1.00 95.88 87 HIS A O 1
ATOM 652 N N . PHE A 1 88 ? 1.356 1.651 2.029 1.00 96.81 88 PHE A N 1
ATOM 653 C CA . PHE A 1 88 ? -0.030 1.646 1.524 1.00 96.81 88 PHE A CA 1
ATOM 654 C C . PHE A 1 88 ? -0.921 2.776 2.065 1.00 96.81 88 PHE A C 1
ATOM 656 O O . PHE A 1 88 ? -1.070 2.926 3.270 1.00 96.81 88 PHE A O 1
ATOM 663 N N . ILE A 1 89 ? -1.602 3.545 1.211 1.00 96.19 89 ILE A N 1
ATOM 664 C CA . ILE A 1 89 ? -2.571 4.585 1.616 1.00 96.19 89 ILE A CA 1
ATOM 665 C C . ILE A 1 89 ? -3.983 4.050 1.431 1.00 96.19 89 ILE A C 1
ATOM 667 O O . ILE A 1 89 ? -4.315 3.540 0.361 1.00 96.19 89 ILE A O 1
ATOM 671 N N . VAL A 1 90 ? -4.839 4.243 2.434 1.00 96.25 90 VAL A N 1
ATOM 672 C CA . VAL A 1 90 ? -6.292 4.110 2.282 1.00 96.25 90 VAL A CA 1
ATOM 673 C C . VAL A 1 90 ? -6.988 5.421 2.630 1.00 96.25 90 VAL A C 1
ATOM 675 O O . VAL A 1 90 ? -7.024 5.828 3.792 1.00 96.25 90 VAL A O 1
ATOM 678 N N . GLU A 1 91 ? -7.590 6.061 1.629 1.00 92.75 91 GLU A N 1
ATOM 679 C CA . GLU A 1 91 ? -8.293 7.344 1.748 1.00 92.75 91 GLU A CA 1
ATOM 680 C C . GLU A 1 91 ? -9.713 7.217 1.196 1.00 92.75 91 GLU A C 1
ATOM 682 O O . GLU A 1 91 ? -9.913 6.968 0.008 1.00 92.75 91 GLU A O 1
ATOM 687 N N . SER A 1 92 ? -10.718 7.395 2.057 1.00 87.06 92 SER A N 1
ATOM 688 C CA . SER A 1 92 ? -12.135 7.370 1.655 1.00 87.06 92 SER A CA 1
ATOM 689 C C . SER A 1 92 ? -12.529 6.142 0.812 1.00 87.06 92 SER A C 1
ATOM 691 O O . SER A 1 92 ? -13.370 6.235 -0.074 1.00 87.06 92 SER A O 1
ATOM 693 N N . GLY A 1 93 ? -11.908 4.985 1.079 1.00 80.69 93 GLY A N 1
ATOM 694 C CA . GLY A 1 93 ? -12.135 3.730 0.351 1.00 80.69 93 GLY A CA 1
ATOM 695 C C . GLY A 1 93 ? -11.250 3.519 -0.883 1.00 80.69 93 GLY A C 1
ATOM 696 O O . GLY A 1 93 ? -11.205 2.402 -1.391 1.00 80.69 93 GLY A O 1
ATOM 697 N N . ASN A 1 94 ? -10.504 4.532 -1.327 1.00 91.75 94 ASN A N 1
ATOM 698 C CA . ASN A 1 94 ? -9.478 4.370 -2.353 1.00 91.75 94 ASN A CA 1
ATOM 699 C C . ASN A 1 94 ? -8.227 3.751 -1.736 1.00 91.75 94 ASN A C 1
ATOM 701 O O . ASN A 1 94 ? -7.779 4.192 -0.676 1.00 91.75 94 ASN A O 1
ATOM 705 N N . ILE A 1 95 ? -7.670 2.754 -2.417 1.00 94.25 95 ILE A N 1
ATOM 706 C CA . ILE A 1 95 ? -6.422 2.097 -2.038 1.00 94.25 95 ILE A CA 1
ATOM 707 C C . ILE A 1 95 ? -5.296 2.535 -2.972 1.00 94.25 95 ILE A C 1
ATOM 709 O O . ILE A 1 95 ? -5.492 2.661 -4.178 1.00 94.25 95 ILE A O 1
ATOM 713 N N . ALA A 1 96 ? -4.110 2.743 -2.417 1.00 95.06 96 ALA A N 1
ATOM 714 C CA . ALA A 1 96 ? -2.884 2.903 -3.180 1.00 95.06 96 ALA A CA 1
ATOM 715 C C . ALA A 1 96 ? -1.763 2.158 -2.459 1.00 95.06 96 ALA A C 1
ATOM 717 O O . ALA A 1 96 ? -1.575 2.351 -1.262 1.00 95.06 96 ALA A O 1
ATOM 718 N N . MET A 1 97 ? -1.006 1.331 -3.171 1.00 94.69 97 MET A N 1
ATOM 719 C CA . MET A 1 97 ? 0.205 0.697 -2.650 1.00 94.69 97 MET A CA 1
ATOM 720 C C . MET A 1 97 ? 1.408 1.164 -3.456 1.00 94.69 97 MET A C 1
ATOM 722 O O . MET A 1 97 ? 1.318 1.307 -4.675 1.00 94.69 97 MET A O 1
ATOM 726 N N . GLU A 1 98 ? 2.534 1.357 -2.779 1.00 93.88 98 GLU A N 1
ATOM 727 C CA . GLU A 1 98 ? 3.800 1.784 -3.372 1.00 93.88 98 GLU A CA 1
ATOM 728 C C . GLU A 1 98 ? 4.186 0.863 -4.527 1.00 93.88 98 GLU A C 1
ATOM 730 O O . GLU A 1 98 ? 4.383 -0.321 -4.277 1.00 93.88 98 GLU A O 1
ATOM 735 N N . PRO A 1 99 ? 4.238 1.317 -5.787 1.00 89.00 99 PRO A N 1
ATOM 736 C CA . PRO A 1 99 ? 4.509 0.431 -6.915 1.00 89.00 99 PRO A CA 1
ATOM 737 C C . PRO A 1 99 ? 5.894 -0.212 -6.784 1.00 89.00 99 PRO A C 1
ATOM 739 O O . PRO A 1 99 ? 6.805 0.387 -6.205 1.00 89.00 99 PRO A O 1
ATOM 742 N N . ASP A 1 100 ? 6.045 -1.418 -7.339 1.00 83.19 100 ASP A N 1
ATOM 743 C CA . ASP A 1 100 ? 7.337 -2.100 -7.368 1.00 83.19 100 ASP A CA 1
ATOM 744 C C . ASP A 1 100 ? 8.372 -1.187 -8.029 1.00 83.19 100 ASP A C 1
ATOM 746 O O . ASP A 1 100 ? 8.144 -0.646 -9.117 1.00 83.19 100 ASP A O 1
ATOM 750 N N . LEU A 1 101 ? 9.508 -1.003 -7.354 1.00 74.44 101 LEU A N 1
ATOM 751 C CA . LEU A 1 101 ? 10.613 -0.247 -7.918 1.00 74.44 101 LEU A CA 1
ATOM 752 C C . LEU A 1 101 ? 11.042 -0.901 -9.238 1.00 74.44 101 LEU A C 1
ATOM 754 O O . LEU A 1 101 ? 11.224 -2.124 -9.280 1.00 74.44 101 LEU A O 1
ATOM 758 N N . PRO A 1 102 ? 11.246 -0.123 -10.312 1.00 70.56 102 PRO A N 1
ATOM 759 C CA . PRO A 1 102 ? 11.857 -0.664 -11.513 1.00 70.56 102 PRO A CA 1
ATOM 760 C C . PRO A 1 102 ? 13.243 -1.213 -11.154 1.00 70.56 102 PRO A C 1
ATOM 762 O O . PRO A 1 102 ? 14.049 -0.548 -10.505 1.00 70.56 102 PRO A O 1
ATOM 765 N N . SER A 1 103 ? 13.528 -2.448 -11.574 1.00 67.00 103 SER A N 1
ATOM 766 C CA . SER A 1 103 ? 14.813 -3.114 -11.309 1.00 67.00 103 SER A CA 1
ATOM 767 C C . SER A 1 103 ? 16.001 -2.423 -11.989 1.00 67.00 103 SER A C 1
ATOM 769 O O . SER A 1 103 ? 17.154 -2.715 -11.679 1.00 67.00 103 SER A O 1
ATOM 771 N N . GLU A 1 104 ? 15.720 -1.540 -12.946 1.00 73.00 104 GLU A N 1
ATOM 772 C CA . GLU A 1 104 ? 16.701 -0.799 -13.722 1.00 73.00 104 GLU A CA 1
ATOM 773 C C . GLU A 1 104 ? 16.969 0.573 -13.089 1.00 73.00 104 GLU A C 1
ATOM 775 O O . GLU A 1 104 ? 16.055 1.366 -12.831 1.00 73.00 104 GLU A O 1
ATOM 780 N N . ARG A 1 105 ? 18.253 0.860 -12.845 1.00 77.06 105 ARG A N 1
ATOM 781 C CA . ARG A 1 105 ? 18.698 2.193 -12.431 1.00 77.06 105 ARG A CA 1
ATOM 782 C C . ARG A 1 105 ? 18.440 3.180 -13.570 1.00 77.06 105 ARG A C 1
ATOM 784 O O . ARG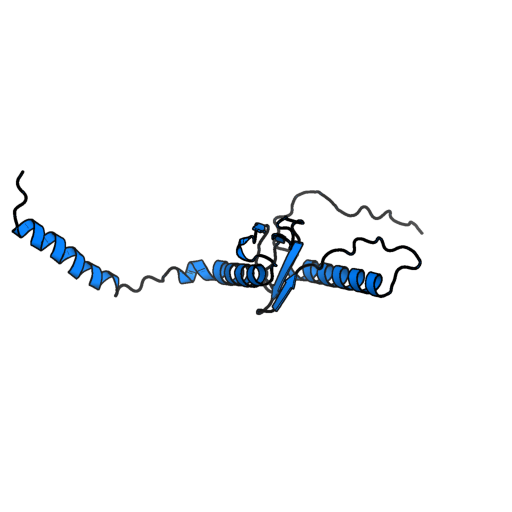 A 1 105 ? 18.607 2.832 -14.734 1.00 77.06 105 ARG A O 1
ATOM 791 N N . LEU A 1 106 ? 18.054 4.409 -13.233 1.00 75.75 106 LEU A N 1
ATOM 792 C CA . LEU A 1 106 ? 17.961 5.497 -14.207 1.00 75.75 106 LEU A CA 1
ATOM 793 C C . LEU A 1 106 ? 19.353 5.803 -14.772 1.00 75.75 106 LEU A C 1
ATOM 795 O O . LEU A 1 106 ? 20.134 6.516 -14.149 1.00 75.75 106 LEU A O 1
ATOM 799 N N . GLU A 1 107 ? 19.652 5.255 -15.944 1.00 79.88 107 GLU A N 1
ATOM 800 C CA 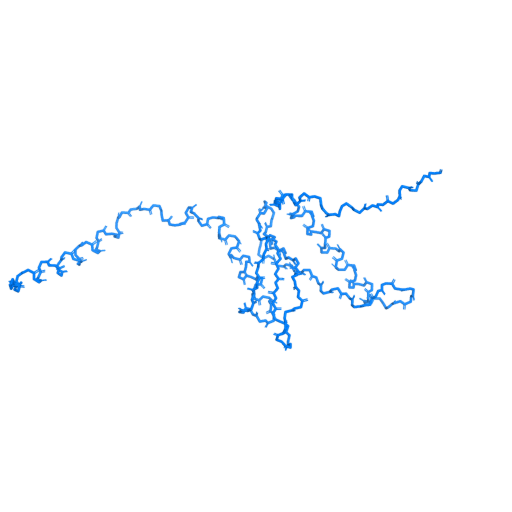. GLU A 1 107 ? 20.868 5.526 -16.711 1.00 79.88 107 GLU A CA 1
ATOM 801 C C . GLU A 1 107 ? 20.521 6.324 -17.984 1.00 79.88 107 GLU A C 1
ATOM 803 O O . GLU A 1 107 ? 19.379 6.285 -18.458 1.00 79.88 107 GLU A O 1
ATOM 808 N N . PRO A 1 108 ? 21.472 7.059 -18.587 1.00 81.25 108 PRO A N 1
ATOM 809 C CA . PRO A 1 108 ? 21.242 7.698 -19.879 1.00 81.25 108 PRO A CA 1
ATOM 810 C C . PRO A 1 108 ? 20.800 6.673 -20.939 1.00 81.25 108 PRO A C 1
ATOM 812 O O . PRO A 1 108 ? 21.495 5.690 -21.184 1.00 81.25 108 PRO A O 1
ATOM 815 N N . GLY A 1 109 ? 19.658 6.916 -21.593 1.00 81.25 109 GLY A N 1
ATOM 816 C CA . GLY A 1 109 ? 19.132 6.051 -22.660 1.00 81.25 109 GLY A CA 1
ATOM 817 C C . GLY A 1 109 ? 18.091 5.008 -22.234 1.00 81.25 109 GLY A C 1
ATOM 818 O O . GLY A 1 109 ? 17.696 4.197 -23.070 1.00 81.25 109 GLY A O 1
ATOM 819 N N . VAL A 1 110 ? 17.615 5.028 -20.982 1.00 86.25 110 VAL A N 1
ATOM 820 C CA . VAL A 1 110 ? 16.496 4.169 -20.547 1.00 86.25 110 VAL A CA 1
ATOM 821 C C . VAL A 1 110 ? 15.191 4.471 -21.291 1.00 86.25 110 VAL A C 1
ATOM 823 O O . VAL A 1 110 ? 14.962 5.572 -21.797 1.00 86.25 110 VAL A O 1
ATOM 826 N N . SER A 1 111 ? 14.312 3.469 -21.344 1.00 87.50 111 SER A N 1
ATOM 827 C CA . SER A 1 111 ? 13.011 3.582 -22.004 1.00 87.50 111 SER A CA 1
ATOM 828 C C . SER A 1 111 ? 12.075 4.564 -21.288 1.00 87.50 111 SER A C 1
ATOM 830 O O . SER A 1 111 ? 12.159 4.751 -20.072 1.00 87.50 111 SER A O 1
ATOM 832 N N . MET A 1 112 ? 11.109 5.127 -22.023 1.00 85.69 112 MET A N 1
ATOM 833 C CA . MET A 1 112 ? 10.072 5.974 -21.419 1.00 85.69 112 MET A CA 1
ATOM 834 C C . MET A 1 112 ? 9.260 5.220 -20.354 1.00 85.69 112 MET A C 1
ATOM 836 O O . MET A 1 112 ? 8.921 5.793 -19.329 1.00 85.69 112 MET A O 1
ATOM 840 N N . ALA A 1 113 ? 9.041 3.913 -20.527 1.00 85.94 113 ALA A N 1
ATOM 841 C CA . ALA A 1 113 ? 8.353 3.094 -19.529 1.00 85.94 113 ALA A CA 1
ATOM 842 C C . ALA A 1 113 ? 9.124 3.017 -18.198 1.00 85.94 113 ALA A C 1
ATOM 844 O O . ALA A 1 113 ? 8.519 3.036 -17.128 1.00 85.94 113 ALA A O 1
ATOM 845 N N . THR A 1 114 ? 10.460 2.973 -18.254 1.00 85.31 114 THR A N 1
ATOM 846 C CA . THR A 1 114 ? 11.317 3.024 -17.061 1.00 85.31 114 THR A CA 1
ATOM 847 C C . THR A 1 114 ? 11.163 4.375 -16.356 1.00 85.31 114 THR A C 1
ATOM 849 O O . THR A 1 114 ? 11.020 4.420 -15.135 1.00 85.31 114 THR A O 1
ATOM 852 N N . ILE A 1 115 ? 11.129 5.471 -17.122 1.00 85.62 115 ILE A N 1
ATOM 853 C CA . ILE A 1 115 ? 10.912 6.828 -16.596 1.00 85.62 115 ILE A CA 1
ATOM 854 C C . ILE A 1 115 ? 9.528 6.937 -15.934 1.00 85.62 115 ILE A C 1
ATOM 856 O O . ILE A 1 115 ? 9.421 7.430 -14.813 1.00 85.62 115 ILE A O 1
ATOM 860 N N . ASP A 1 116 ? 8.482 6.420 -16.577 1.00 89.00 116 ASP A N 1
ATOM 861 C CA . ASP A 1 116 ? 7.113 6.452 -16.056 1.00 89.00 116 ASP A CA 1
ATOM 862 C C . ASP A 1 116 ? 6.966 5.653 -14.753 1.00 89.00 116 ASP A C 1
ATOM 864 O O . ASP A 1 116 ? 6.311 6.114 -13.816 1.00 89.00 116 ASP A O 1
ATOM 868 N N . ALA A 1 117 ? 7.625 4.494 -14.646 1.00 86.06 117 ALA A N 1
ATOM 869 C CA . ALA A 1 117 ? 7.648 3.702 -13.416 1.00 86.06 117 ALA A CA 1
ATOM 870 C C . ALA A 1 117 ? 8.317 4.459 -12.256 1.00 86.06 117 ALA A C 1
ATOM 872 O O . ALA A 1 117 ? 7.784 4.500 -11.144 1.00 86.06 117 ALA A O 1
ATOM 873 N N . TRP A 1 118 ? 9.449 5.118 -12.523 1.00 87.69 118 TRP A N 1
ATOM 874 C CA . TRP A 1 118 ? 10.124 5.971 -11.544 1.00 87.69 118 TRP A CA 1
ATOM 875 C C . TRP A 1 118 ? 9.258 7.161 -11.115 1.00 87.69 118 TRP A C 1
ATOM 877 O O . TRP A 1 118 ? 9.172 7.464 -9.921 1.00 87.69 118 TRP A O 1
ATOM 887 N N . ASN A 1 119 ? 8.572 7.803 -12.062 1.00 89.19 119 ASN A N 1
ATOM 888 C CA . ASN A 1 119 ? 7.654 8.906 -11.779 1.00 89.19 119 ASN A CA 1
ATOM 889 C C . ASN A 1 119 ? 6.473 8.450 -10.916 1.00 89.19 119 ASN A C 1
ATOM 891 O O . ASN A 1 119 ? 6.123 9.133 -9.955 1.00 89.19 119 ASN A O 1
ATOM 895 N N . ALA A 1 120 ? 5.889 7.286 -11.210 1.00 89.31 120 ALA A N 1
ATOM 896 C CA . ALA A 1 120 ? 4.791 6.721 -10.430 1.00 89.31 120 ALA A CA 1
ATOM 897 C C . ALA A 1 120 ? 5.218 6.397 -8.991 1.00 89.31 120 ALA A C 1
ATOM 899 O O . ALA A 1 120 ? 4.509 6.745 -8.045 1.00 89.31 120 ALA A O 1
ATOM 900 N N . HIS A 1 121 ? 6.394 5.787 -8.817 1.00 87.06 121 HIS A N 1
ATOM 901 C CA . HIS A 1 121 ? 6.953 5.521 -7.494 1.00 87.06 121 HIS A CA 1
ATOM 902 C C . HIS A 1 121 ? 7.206 6.820 -6.721 1.00 87.06 121 HIS A C 1
ATOM 904 O O . HIS A 1 121 ? 6.764 6.965 -5.585 1.00 87.06 121 HIS A O 1
ATOM 910 N N . THR A 1 122 ? 7.837 7.807 -7.359 1.00 89.44 122 THR A N 1
ATOM 911 C CA . THR A 1 122 ? 8.123 9.107 -6.735 1.00 89.44 122 THR A CA 1
ATOM 912 C C . THR A 1 122 ? 6.837 9.829 -6.334 1.00 89.44 122 THR A C 1
ATOM 914 O O . THR A 1 122 ? 6.729 10.309 -5.207 1.00 89.44 122 THR A O 1
ATOM 917 N N . ALA A 1 123 ? 5.833 9.855 -7.214 1.00 91.06 123 ALA A N 1
ATOM 918 C CA . ALA A 1 123 ? 4.540 10.474 -6.938 1.00 91.06 123 ALA A CA 1
ATOM 919 C C . ALA A 1 123 ? 3.825 9.797 -5.762 1.00 91.06 123 ALA A C 1
ATOM 921 O O . ALA A 1 123 ? 3.285 10.484 -4.889 1.00 91.06 123 ALA A O 1
ATOM 922 N N . PHE A 1 124 ? 3.856 8.461 -5.708 1.00 93.62 124 PHE A N 1
ATOM 923 C CA . PHE A 1 124 ? 3.334 7.723 -4.566 1.00 93.62 124 PHE A CA 1
ATOM 924 C C . PHE A 1 124 ? 4.074 8.111 -3.284 1.00 93.62 124 PHE A C 1
ATOM 926 O O . PHE A 1 124 ? 3.426 8.486 -2.312 1.00 93.62 124 PHE A O 1
ATOM 933 N N . SER A 1 125 ? 5.407 8.078 -3.284 1.00 90.12 125 SER A N 1
ATOM 934 C CA . SER A 1 125 ? 6.220 8.369 -2.101 1.00 90.12 125 SER A CA 1
ATOM 935 C C . SER A 1 125 ? 6.009 9.798 -1.599 1.00 90.12 125 SER A C 1
ATOM 937 O O . SER A 1 125 ? 5.865 10.013 -0.401 1.00 90.12 125 SER A O 1
ATOM 939 N N . THR A 1 126 ? 5.880 10.791 -2.481 1.00 90.75 126 THR A N 1
ATOM 940 C CA . THR A 1 126 ? 5.521 12.159 -2.069 1.00 90.75 126 THR A CA 1
ATOM 941 C C . THR A 1 126 ? 4.124 12.225 -1.442 1.00 90.75 126 THR A C 1
ATOM 943 O O . THR A 1 126 ? 3.944 12.874 -0.412 1.00 90.75 126 THR A O 1
ATOM 946 N N . ASN A 1 127 ? 3.136 11.540 -2.025 1.00 92.31 127 ASN A N 1
ATOM 947 C CA . ASN A 1 127 ? 1.770 11.482 -1.494 1.00 92.31 127 ASN A CA 1
ATOM 948 C C . ASN A 1 127 ? 1.695 10.723 -0.156 1.00 92.31 127 ASN A C 1
ATOM 950 O O . ASN A 1 127 ? 0.934 11.094 0.735 1.00 92.31 127 ASN A O 1
ATOM 954 N N . TRP A 1 128 ? 2.512 9.68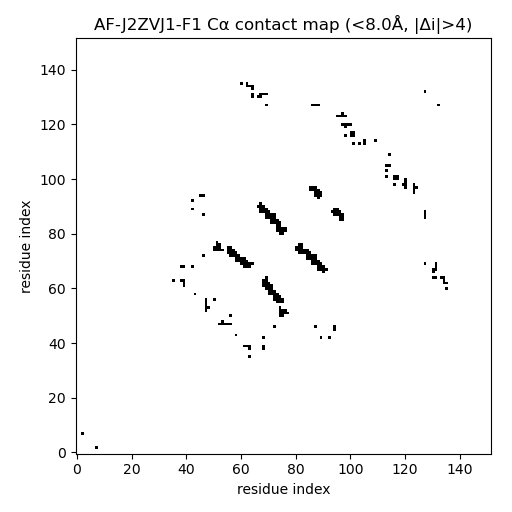2 0.002 1.00 92.62 128 TRP A N 1
ATOM 955 C CA . TRP A 1 128 ? 2.695 8.965 1.258 1.00 92.62 128 TRP A CA 1
ATOM 956 C C . TRP A 1 128 ? 3.201 9.902 2.338 1.00 92.62 128 TRP A C 1
ATOM 958 O O . TRP A 1 128 ? 2.590 10.040 3.394 1.00 92.62 128 TRP A O 1
ATOM 968 N N . MET A 1 129 ? 4.298 10.594 2.044 1.00 89.19 129 MET A N 1
ATOM 969 C CA . MET A 1 129 ? 4.940 11.471 3.005 1.00 89.19 129 MET A CA 1
ATOM 970 C C . MET A 1 129 ? 4.003 12.604 3.425 1.00 89.19 129 MET A C 1
ATOM 972 O O . MET A 1 129 ? 3.862 12.856 4.615 1.00 89.19 129 MET A O 1
ATOM 976 N N . SER A 1 130 ? 3.269 13.210 2.490 1.00 90.56 130 SER A N 1
ATOM 977 C CA . SER A 1 130 ? 2.357 14.311 2.818 1.00 90.56 130 SER A CA 1
ATOM 978 C C . SER A 1 130 ? 1.153 13.898 3.676 1.00 90.56 130 SER A C 1
ATOM 980 O O . SER A 1 130 ? 0.706 14.698 4.494 1.00 90.56 130 SER A O 1
ATOM 982 N N . LYS A 1 131 ? 0.629 12.674 3.516 1.00 90.81 131 LYS A N 1
ATOM 983 C CA . LYS A 1 131 ? -0.582 12.202 4.222 1.00 90.81 131 LYS A CA 1
ATOM 984 C C . LYS A 1 131 ? -0.304 11.376 5.474 1.00 90.81 131 LYS A C 1
ATOM 986 O O . LYS A 1 131 ? -1.201 11.228 6.310 1.00 90.81 131 LYS A O 1
ATOM 991 N N . CYS A 1 132 ? 0.890 10.794 5.566 1.00 89.75 132 CYS A N 1
ATOM 992 C CA . CYS A 1 132 ? 1.238 9.788 6.567 1.00 89.75 132 CYS A CA 1
ATOM 993 C C . CYS A 1 132 ? 2.385 10.222 7.493 1.00 89.75 132 CYS A C 1
ATOM 995 O O . CYS A 1 132 ? 2.547 9.641 8.567 1.00 89.75 132 CYS A O 1
ATOM 997 N N . GLN A 1 133 ? 3.168 11.255 7.150 1.00 78.62 133 GLN A N 1
ATOM 998 C CA . GLN A 1 133 ? 4.108 11.824 8.119 1.00 78.62 133 GLN A CA 1
ATOM 999 C C . GLN A 1 133 ? 3.340 12.535 9.237 1.00 78.62 133 GLN A C 1
ATOM 1001 O O . GLN A 1 133 ? 2.484 13.377 8.984 1.00 78.62 133 GLN A O 1
ATOM 1006 N N . GLY A 1 134 ? 3.655 12.187 10.488 1.00 62.56 134 GLY A N 1
ATOM 1007 C CA . GLY A 1 134 ? 3.081 12.831 11.676 1.00 62.56 134 GLY A CA 1
ATOM 1008 C C . GLY A 1 134 ? 2.521 11.891 12.745 1.00 62.56 134 GLY A C 1
ATOM 1009 O O . GLY A 1 134 ? 2.067 12.375 13.775 1.00 62.56 134 GLY A O 1
ATOM 1010 N N . THR A 1 135 ? 2.554 10.566 12.550 1.00 52.50 135 THR A N 1
ATOM 1011 C CA . THR A 1 135 ? 2.063 9.605 13.569 1.00 52.50 135 THR A CA 1
ATOM 1012 C C . THR A 1 135 ? 2.944 8.375 13.796 1.00 52.50 135 THR A C 1
ATOM 1014 O O . THR A 1 135 ? 2.663 7.596 14.706 1.00 52.50 135 THR A O 1
ATOM 1017 N N . LEU A 1 136 ? 4.050 8.221 13.060 1.00 51.16 136 LEU A N 1
ATOM 1018 C CA . LEU A 1 136 ? 5.105 7.300 13.478 1.00 51.16 136 LEU A CA 1
ATOM 1019 C C . LEU A 1 136 ? 5.786 7.914 14.711 1.00 51.16 136 LEU A C 1
ATOM 1021 O O . LEU A 1 136 ? 6.220 9.069 14.618 1.00 51.16 136 LEU A O 1
ATOM 1025 N N . PRO A 1 137 ? 5.874 7.219 15.865 1.00 47.06 137 PRO A N 1
ATOM 1026 C CA . PRO A 1 137 ? 6.736 7.686 16.940 1.00 47.06 137 PRO A CA 1
ATOM 1027 C C . PRO A 1 137 ? 8.118 7.858 16.324 1.00 47.06 137 PRO A C 1
ATOM 1029 O O . PRO A 1 137 ? 8.639 6.908 15.738 1.00 47.06 137 PRO A O 1
ATOM 1032 N N . ALA A 1 138 ? 8.646 9.085 16.370 1.00 44.47 138 ALA A N 1
ATOM 1033 C CA . ALA A 1 138 ? 9.925 9.419 15.769 1.00 44.47 138 ALA A CA 1
ATOM 1034 C C . ALA A 1 138 ? 10.930 8.339 16.162 1.00 44.47 138 ALA A C 1
ATOM 1036 O O . ALA A 1 138 ? 11.287 8.214 17.334 1.00 44.47 138 ALA A O 1
ATOM 1037 N N . THR A 1 139 ? 11.338 7.512 15.201 1.00 47.31 139 THR A N 1
ATOM 1038 C CA . THR A 1 139 ? 12.489 6.650 15.408 1.00 47.31 139 THR A CA 1
ATOM 1039 C C . THR A 1 139 ? 13.651 7.622 15.580 1.00 47.31 139 THR A C 1
ATOM 1041 O O . THR A 1 139 ? 13.898 8.418 14.668 1.00 47.31 139 THR A O 1
ATOM 1044 N N . PRO A 1 140 ? 14.302 7.685 16.752 1.00 48.09 140 PRO A N 1
ATOM 1045 C CA . PRO A 1 140 ? 15.376 8.637 16.934 1.00 48.09 140 PRO A CA 1
ATOM 1046 C C . PRO A 1 140 ? 16.518 8.216 16.008 1.00 48.09 140 PRO A C 1
ATOM 1048 O O . PRO A 1 140 ? 17.035 7.110 16.122 1.00 48.09 140 PRO A O 1
ATOM 1051 N N . ALA A 1 141 ? 16.893 9.113 15.099 1.00 51.62 141 ALA A N 1
ATOM 1052 C CA . ALA A 1 141 ? 18.148 9.079 14.359 1.00 51.62 141 ALA A CA 1
ATOM 1053 C C . ALA A 1 141 ? 18.412 7.824 13.501 1.00 51.62 141 ALA A C 1
ATOM 1055 O O . ALA A 1 141 ? 19.258 6.994 13.822 1.00 51.62 141 ALA A O 1
ATOM 1056 N N . SER A 1 142 ? 17.822 7.766 12.308 1.00 48.31 142 SER A N 1
ATOM 1057 C CA . SER A 1 142 ? 18.551 7.216 11.161 1.00 48.31 142 SER A CA 1
ATOM 1058 C C . SER A 1 142 ? 17.986 7.782 9.865 1.00 48.31 142 SER A C 1
ATOM 1060 O O . SER A 1 142 ? 16.834 7.514 9.538 1.00 48.31 142 SER A O 1
ATOM 1062 N N . LEU A 1 143 ? 18.844 8.477 9.114 1.00 47.38 143 LEU A N 1
ATOM 1063 C CA . LEU A 1 143 ? 18.646 8.966 7.744 1.00 47.38 143 LEU A CA 1
ATOM 1064 C C . LEU A 1 143 ? 18.011 10.362 7.611 1.00 47.38 143 LEU A C 1
ATOM 1066 O O . LEU A 1 143 ? 17.043 10.553 6.882 1.00 47.38 143 LEU A O 1
ATOM 1070 N N . GLU A 1 144 ? 18.640 11.375 8.213 1.00 49.94 144 GLU A N 1
ATOM 1071 C CA . GLU A 1 144 ? 18.717 12.653 7.497 1.00 49.94 144 GLU A CA 1
ATOM 1072 C C . GLU A 1 144 ? 19.583 12.421 6.241 1.00 49.94 144 GLU A C 1
ATOM 1074 O O . GLU A 1 144 ? 20.713 11.932 6.370 1.00 49.94 144 GLU A O 1
ATOM 1079 N N . PRO A 1 145 ? 19.090 12.695 5.019 1.00 45.84 145 PRO A N 1
ATOM 1080 C CA . PRO A 1 145 ? 19.943 12.688 3.844 1.00 45.84 145 PRO A CA 1
ATOM 1081 C C . PRO A 1 145 ? 20.964 13.815 4.003 1.00 45.84 145 PRO A C 1
ATOM 1083 O O . PRO A 1 145 ? 20.619 14.995 3.993 1.00 45.84 145 PRO A O 1
ATOM 1086 N N . ASN A 1 146 ? 22.229 13.439 4.166 1.00 49.81 146 ASN A N 1
ATOM 1087 C CA . ASN A 1 146 ? 23.356 14.359 4.193 1.00 49.81 146 ASN A CA 1
ATOM 1088 C C . ASN A 1 146 ? 23.544 14.924 2.774 1.00 49.81 146 ASN A C 1
ATOM 1090 O O . ASN A 1 146 ? 24.305 14.383 1.972 1.00 49.81 146 ASN A O 1
ATOM 1094 N N . PHE A 1 147 ? 22.766 15.949 2.422 1.00 50.62 147 PHE A N 1
ATOM 1095 C CA . PHE A 1 147 ? 22.996 16.734 1.216 1.00 50.62 147 PHE A CA 1
ATOM 1096 C C . PHE A 1 147 ? 24.262 17.565 1.450 1.00 50.62 147 PHE A C 1
ATOM 1098 O O . PHE A 1 147 ? 24.262 18.398 2.357 1.00 50.62 147 PHE A O 1
ATOM 1105 N N . PRO A 1 148 ? 25.346 17.374 0.676 1.00 45.28 148 PRO A N 1
ATOM 1106 C CA . PRO A 1 148 ? 26.470 18.288 0.758 1.00 45.28 148 PRO A CA 1
ATOM 1107 C C . PRO A 1 148 ? 25.983 19.681 0.344 1.00 45.28 148 PRO A C 1
ATOM 1109 O O . PRO A 1 148 ? 25.486 19.865 -0.769 1.00 45.28 148 PRO A O 1
ATOM 1112 N N . GLU A 1 149 ? 26.109 20.656 1.246 1.00 55.28 149 GLU A N 1
ATOM 1113 C CA . GLU A 1 149 ? 25.925 22.068 0.921 1.00 55.28 149 GLU A CA 1
ATOM 1114 C C . GLU A 1 149 ? 26.861 22.423 -0.239 1.00 55.28 149 GLU A C 1
ATOM 1116 O O . GLU A 1 149 ? 28.085 22.464 -0.084 1.00 55.28 149 GLU A O 1
ATOM 1121 N N . ILE A 1 150 ? 26.295 22.684 -1.417 1.00 46.81 150 ILE A N 1
ATOM 1122 C CA . ILE A 1 150 ? 27.042 23.322 -2.496 1.00 46.81 150 ILE A CA 1
ATOM 1123 C C . ILE A 1 150 ? 27.189 24.785 -2.085 1.00 46.81 150 ILE A C 1
ATOM 1125 O O . ILE A 1 150 ? 26.250 25.572 -2.208 1.00 46.81 150 ILE A O 1
ATOM 1129 N N . LYS A 1 151 ? 28.352 25.136 -1.529 1.00 50.41 151 LYS A N 1
ATOM 1130 C CA . LYS A 1 151 ? 28.701 26.539 -1.298 1.00 50.41 151 LYS A CA 1
ATOM 1131 C C . LYS A 1 151 ? 28.837 27.257 -2.651 1.00 50.41 151 LYS A C 1
ATOM 1133 O O . LYS A 1 151 ? 29.398 26.654 -3.568 1.00 50.41 151 LYS A O 1
ATOM 1138 N N . PRO A 1 152 ? 28.312 28.491 -2.772 1.00 62.62 152 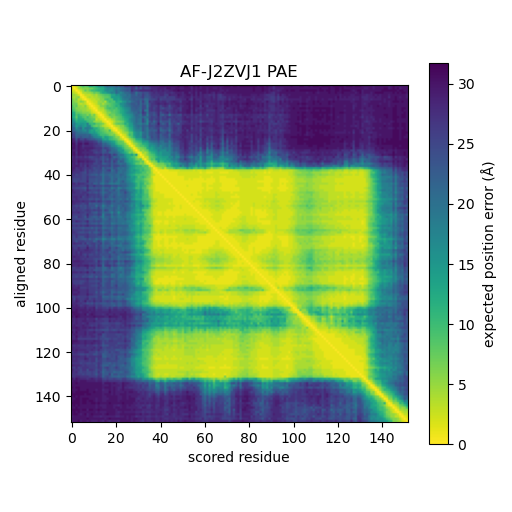PRO A N 1
ATOM 1139 C CA . PRO A 1 152 ? 28.415 29.293 -3.989 1.00 62.62 152 PRO A CA 1
ATOM 1140 C C . PRO A 1 152 ? 29.861 29.673 -4.323 1.00 62.62 152 PRO A C 1
ATOM 1142 O O . PRO A 1 152 ? 30.685 29.778 -3.382 1.00 62.62 152 PRO A O 1
#

Sequence (152 aa):
MKLDKTTWAMLVGAIVVWGAFFALGGGKGAGEWLEGLGRIGAAKKLIAHDLKDPSSALFREVHKTDQAVCGEVNGKNAYGAYAGFRHFIVESGNIAMEPDLPSERLEPGVSMATIDAWNAHTAFSTNWMSKCQGTLPATPASLEPNFPEIKP

Radius of gyration: 26.35 Å; Cα contacts (8 Å, |Δi|>4): 153; chains: 1; bounding box: 64×66×71 Å

Nearest PDB structures (foldseek):
  6e8m-assembly1_A  TM=4.404E-01  e=2.002E-01  Legionella longbeachae NSW150
  4kvh-assembly1_A-2  TM=4.903E-01  e=3.224E-01  Halomicrobium mukohataei DSM 12286
  5kph-assembly1_A  TM=4.389E-01  e=4.341E-01  synthetic construct
  2dm5-assembly1_A  TM=4.136E-01  e=1.609E+00  Mus musculus
  5ts4-assembly3_C  TM=4.908E-01  e=3.488E+00  synthetic construct